Protein AF-A0A545UGB7-F1 (afdb_monomer_lite)

Organism: NCBI:txid2592383

Secondary structure (DSSP, 8-state):
-EEEEETTTTEEEEESSHHHHHHHHHHHTTPPPPTT--HHHHHHHHHTTSEEEEEHHHHHHHHHTSS-HHHHHHHHHHHHHHHHTT-

Sequence (87 aa):
MLFFYDTFDRSVEAFGTLEQAAKHILGKLGVSLELGMDPVKQAQKSLGKRGKVVGISGAFGIIAGCPDKEAQETALKFKEALERCRK

Radius of gyration: 14.83 Å; chains: 1; bounding box: 36×26×41 Å

pLDDT: mean 88.28, std 4.57, range [53.72, 93.12]

Structure (mmCIF, N/CA/C/O backbone):
data_AF-A0A545UGB7-F1
#
_entry.id   AF-A0A545UGB7-F1
#
loop_
_atom_site.group_PDB
_atom_site.id
_atom_site.type_symbol
_atom_site.label_atom_id
_atom_site.label_alt_id
_atom_site.label_comp_id
_atom_site.label_asym_id
_atom_site.label_entity_id
_atom_site.label_seq_id
_atom_site.pdbx_PDB_ins_code
_atom_site.Cartn_x
_atom_site.Cartn_y
_atom_site.Cartn_z
_atom_site.occupancy
_atom_site.B_iso_or_equiv
_atom_site.auth_seq_id
_atom_site.auth_comp_id
_atom_site.auth_asym_id
_atom_site.auth_atom_id
_atom_site.pdbx_PDB_model_num
ATOM 1 N N . MET A 1 1 ? 0.585 -8.377 5.307 1.00 84.94 1 MET A N 1
ATOM 2 C CA . MET A 1 1 ? -0.278 -7.733 4.298 1.00 84.94 1 MET A CA 1
ATOM 3 C C . MET A 1 1 ? 0.223 -6.328 4.031 1.00 84.94 1 MET A C 1
ATOM 5 O O . MET A 1 1 ? 0.540 -5.610 4.978 1.00 84.94 1 MET A O 1
ATOM 9 N N . LEU A 1 2 ? 0.337 -5.981 2.756 1.00 90.19 2 LEU A N 1
ATOM 10 C CA . LEU A 1 2 ? 0.823 -4.706 2.237 1.00 90.19 2 LEU A CA 1
ATOM 11 C C . LEU A 1 2 ? -0.237 -4.128 1.310 1.00 90.19 2 LEU A C 1
ATOM 13 O O . LEU A 1 2 ? -0.961 -4.883 0.670 1.00 90.19 2 LEU A O 1
ATOM 17 N N . PHE A 1 3 ? -0.299 -2.810 1.224 1.00 89.44 3 PHE A N 1
ATOM 18 C CA . PHE A 1 3 ? -1.243 -2.095 0.383 1.00 89.44 3 PHE A CA 1
ATOM 19 C C . PHE A 1 3 ? -0.469 -1.230 -0.596 1.00 89.44 3 PHE A C 1
ATOM 21 O O . PHE A 1 3 ? 0.364 -0.418 -0.190 1.00 89.44 3 PHE A O 1
ATOM 28 N N . PHE A 1 4 ? -0.736 -1.415 -1.879 1.00 90.88 4 PHE A N 1
ATOM 29 C CA . PHE A 1 4 ? -0.303 -0.508 -2.921 1.00 90.88 4 PHE A CA 1
ATOM 30 C C . PHE A 1 4 ? -1.415 0.505 -3.169 1.00 90.88 4 PHE A C 1
ATOM 32 O O . PHE A 1 4 ? -2.530 0.132 -3.523 1.00 90.88 4 PHE A O 1
ATOM 39 N N . TYR A 1 5 ? -1.101 1.778 -2.964 1.00 87.44 5 TYR A N 1
ATOM 40 C CA . TYR A 1 5 ? -1.970 2.891 -3.309 1.00 87.44 5 TYR A CA 1
ATOM 41 C C . TYR A 1 5 ? -1.453 3.552 -4.584 1.00 87.44 5 TYR A C 1
ATOM 43 O O . TYR A 1 5 ? -0.324 4.053 -4.595 1.00 87.44 5 TYR A O 1
ATOM 51 N N . ASP A 1 6 ? -2.276 3.551 -5.629 1.00 88.88 6 ASP A N 1
ATOM 52 C CA . ASP A 1 6 ? -2.022 4.231 -6.897 1.00 88.88 6 ASP A CA 1
ATOM 53 C C . ASP A 1 6 ? -2.836 5.531 -6.940 1.00 88.88 6 ASP A C 1
ATOM 55 O O . ASP A 1 6 ? -4.068 5.507 -6.967 1.00 88.88 6 ASP A O 1
ATOM 59 N N . THR A 1 7 ? -2.153 6.676 -6.918 1.00 85.44 7 THR A N 1
ATOM 60 C CA . THR A 1 7 ? -2.790 8.000 -6.943 1.00 85.44 7 THR A CA 1
ATOM 61 C C . THR A 1 7 ? -3.363 8.336 -8.312 1.00 85.44 7 THR A C 1
ATOM 63 O O . THR A 1 7 ? -4.307 9.121 -8.392 1.00 85.44 7 THR A O 1
ATOM 66 N N . PHE A 1 8 ? -2.807 7.756 -9.378 1.00 86.75 8 PHE A N 1
ATOM 67 C CA . PHE A 1 8 ? -3.235 8.021 -10.744 1.00 86.75 8 PHE A CA 1
ATOM 68 C C . PHE A 1 8 ? -4.537 7.279 -11.043 1.00 86.75 8 PHE A C 1
ATOM 70 O O . PHE A 1 8 ? -5.517 7.897 -11.454 1.00 86.75 8 PHE A O 1
ATOM 77 N N . ASP A 1 9 ? -4.578 5.983 -10.726 1.00 86.44 9 ASP A N 1
ATOM 78 C CA . ASP A 1 9 ? -5.768 5.146 -10.937 1.00 86.44 9 ASP A CA 1
ATOM 79 C C . ASP A 1 9 ? -6.790 5.251 -9.794 1.00 86.44 9 ASP A C 1
ATOM 81 O O . ASP A 1 9 ? -7.877 4.682 -9.876 1.00 86.44 9 ASP A O 1
ATOM 85 N N . ARG A 1 10 ? -6.447 5.967 -8.712 1.00 84.19 10 ARG A N 1
ATOM 86 C CA . ARG A 1 10 ? -7.242 6.075 -7.475 1.00 84.19 10 ARG A CA 1
ATOM 87 C C . ARG A 1 10 ? -7.638 4.704 -6.916 1.00 84.19 10 ARG A C 1
ATOM 89 O O . ARG A 1 10 ? -8.747 4.520 -6.418 1.00 84.19 10 ARG A O 1
ATOM 96 N N . SER A 1 11 ? -6.723 3.741 -6.995 1.00 86.06 11 SER A N 1
ATOM 97 C CA . SER A 1 11 ? -6.956 2.352 -6.600 1.00 86.06 11 SER A CA 1
ATOM 98 C C . SER A 1 11 ? -6.097 1.957 -5.401 1.00 86.06 11 SER A C 1
ATOM 100 O O . SER A 1 11 ? -4.958 2.409 -5.259 1.00 86.06 11 SER A O 1
ATOM 102 N N . VAL A 1 12 ? -6.621 1.056 -4.568 1.00 87.06 12 VAL A N 1
ATOM 103 C CA . VAL A 1 12 ? -5.864 0.395 -3.498 1.00 87.06 12 VAL A CA 1
ATOM 104 C C . VAL A 1 12 ? -5.913 -1.110 -3.720 1.00 87.06 12 VAL A C 1
ATOM 106 O O . VAL A 1 12 ? -6.989 -1.687 -3.838 1.00 87.06 12 VAL A O 1
ATOM 109 N N . GLU A 1 13 ? -4.745 -1.743 -3.756 1.00 91.19 13 GLU A N 1
ATOM 110 C CA . GLU A 1 13 ? -4.589 -3.177 -4.005 1.00 91.19 13 GLU A CA 1
ATOM 111 C C . GLU A 1 13 ? -3.788 -3.815 -2.862 1.00 91.19 13 GLU A C 1
ATOM 113 O O . GLU A 1 13 ? -2.814 -3.234 -2.376 1.00 91.19 13 GLU A O 1
ATOM 118 N N . ALA A 1 14 ? -4.199 -4.997 -2.396 1.00 90.31 14 ALA A N 1
ATOM 119 C CA . ALA A 1 14 ? -3.579 -5.674 -1.257 1.00 90.31 14 ALA A CA 1
ATOM 120 C C . ALA A 1 14 ? -2.709 -6.859 -1.701 1.00 90.31 14 ALA A C 1
ATOM 122 O O . ALA A 1 14 ? -3.112 -7.663 -2.536 1.00 90.31 14 ALA A O 1
ATOM 123 N N . PHE A 1 15 ? -1.534 -6.999 -1.085 1.00 93.12 15 PHE A N 1
ATOM 124 C CA . PHE A 1 15 ? -0.552 -8.040 -1.393 1.00 93.12 15 PHE A CA 1
ATOM 125 C C . PHE A 1 15 ? -0.054 -8.747 -0.130 1.00 93.12 15 PHE A C 1
ATOM 127 O O . PHE A 1 15 ? 0.044 -8.161 0.958 1.00 93.12 15 PHE A O 1
ATOM 134 N N . GLY A 1 16 ? 0.298 -10.026 -0.279 1.00 90.12 16 GLY A N 1
ATOM 135 C CA . GLY A 1 16 ? 0.860 -10.837 0.800 1.00 90.12 16 GLY A CA 1
ATOM 136 C C . GLY A 1 16 ? 2.300 -10.447 1.128 1.00 90.12 16 GLY A C 1
ATOM 137 O O . GLY A 1 16 ? 2.651 -10.334 2.304 1.00 90.12 16 GLY A O 1
ATOM 138 N N . THR A 1 17 ? 3.108 -10.178 0.098 1.00 90.75 17 THR A N 1
ATOM 139 C CA . THR A 1 17 ? 4.547 -9.896 0.218 1.00 90.75 17 THR A CA 1
ATOM 140 C C . THR A 1 17 ? 4.982 -8.673 -0.597 1.00 90.75 17 THR A C 1
ATOM 142 O O . THR A 1 17 ? 4.285 -8.238 -1.517 1.00 90.75 17 THR A O 1
ATO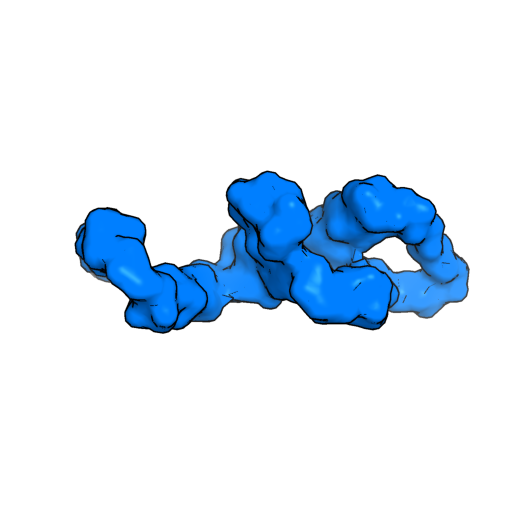M 145 N N . LEU A 1 18 ? 6.151 -8.109 -0.260 1.00 88.75 18 LEU A N 1
ATOM 146 C 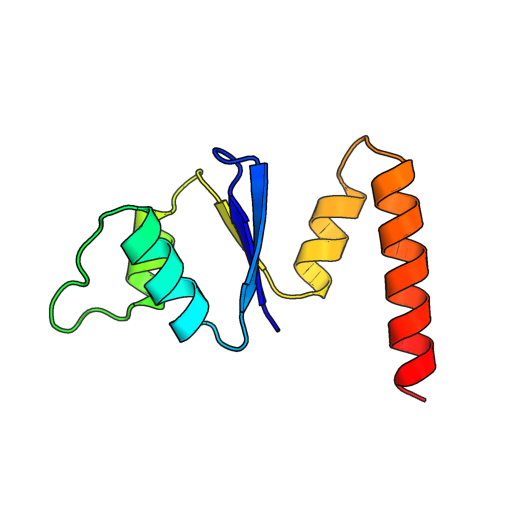CA . LEU A 1 18 ? 6.742 -6.992 -1.012 1.00 88.75 18 LEU A CA 1
ATOM 147 C C . LEU A 1 18 ? 7.069 -7.397 -2.450 1.00 88.75 18 LEU A C 1
ATOM 149 O O . LEU A 1 18 ? 6.882 -6.600 -3.360 1.00 88.75 18 LEU A O 1
ATOM 153 N N . GLU A 1 19 ? 7.514 -8.636 -2.657 1.00 90.88 19 GLU A N 1
ATOM 154 C CA . GLU A 1 19 ? 7.845 -9.161 -3.980 1.00 90.88 19 GLU A CA 1
ATOM 155 C C . GLU A 1 19 ? 6.610 -9.243 -4.889 1.00 90.88 19 GLU A C 1
ATOM 157 O O . GLU A 1 19 ? 6.671 -8.827 -6.044 1.00 90.88 19 GLU A O 1
ATOM 162 N N . GLN A 1 20 ? 5.472 -9.718 -4.365 1.00 91.44 20 GLN A N 1
ATOM 163 C CA . GLN A 1 20 ? 4.208 -9.744 -5.108 1.00 91.44 20 GLN A CA 1
ATOM 164 C C . GLN A 1 20 ? 3.757 -8.333 -5.495 1.00 91.44 20 GLN A C 1
ATOM 166 O O . GLN A 1 20 ? 3.444 -8.091 -6.659 1.00 91.44 20 GLN A O 1
ATOM 171 N N . ALA A 1 21 ? 3.783 -7.398 -4.539 1.00 91.88 21 ALA A N 1
ATOM 172 C CA . ALA A 1 21 ? 3.448 -6.001 -4.802 1.00 91.88 21 ALA A CA 1
ATOM 173 C C . ALA A 1 21 ? 4.382 -5.390 -5.860 1.00 91.88 21 ALA A C 1
ATOM 175 O O . ALA A 1 21 ? 3.923 -4.729 -6.784 1.00 91.88 21 ALA A O 1
ATOM 176 N N . ALA A 1 22 ? 5.688 -5.643 -5.761 1.00 91.50 22 ALA A N 1
ATOM 177 C CA . ALA A 1 22 ? 6.682 -5.114 -6.685 1.00 91.50 22 ALA A CA 1
ATOM 178 C C . ALA A 1 22 ? 6.500 -5.641 -8.115 1.00 91.50 22 ALA A C 1
ATOM 180 O O . ALA A 1 22 ? 6.498 -4.849 -9.055 1.00 91.50 22 ALA A O 1
ATOM 181 N N . LYS A 1 23 ? 6.291 -6.953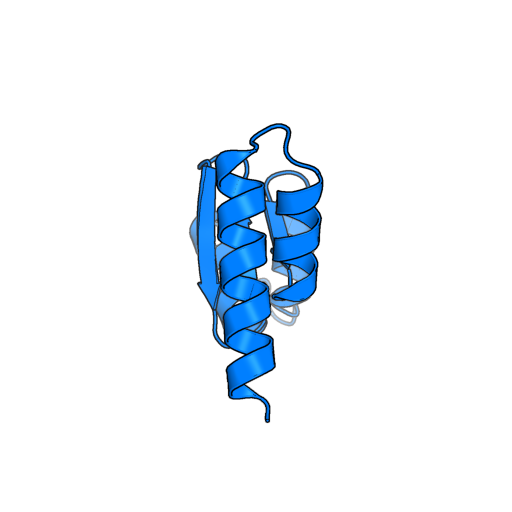 -8.288 1.00 92.12 23 LYS A N 1
ATOM 182 C CA . LYS A 1 23 ? 6.019 -7.555 -9.605 1.00 92.12 23 LYS A CA 1
ATOM 183 C C . LYS A 1 23 ? 4.745 -6.990 -10.227 1.00 92.12 23 LYS A C 1
ATOM 185 O O . LYS A 1 23 ? 4.747 -6.652 -11.408 1.00 92.12 23 LYS A O 1
ATOM 190 N N . HIS A 1 24 ? 3.688 -6.840 -9.427 1.00 92.19 24 HIS A N 1
ATOM 191 C CA . HIS A 1 24 ? 2.437 -6.236 -9.882 1.00 92.19 24 HIS A CA 1
ATOM 192 C C . HIS A 1 24 ? 2.629 -4.786 -10.326 1.00 92.19 24 HIS A C 1
ATOM 194 O O . HIS A 1 24 ? 2.215 -4.424 -11.421 1.00 92.19 24 HIS A O 1
ATOM 200 N N . ILE A 1 25 ? 3.317 -3.972 -9.520 1.00 92.12 25 ILE A N 1
ATOM 201 C CA . ILE A 1 25 ? 3.621 -2.571 -9.845 1.00 92.12 25 ILE A CA 1
ATOM 202 C C . ILE A 1 25 ? 4.417 -2.471 -11.146 1.00 92.12 25 ILE A C 1
ATOM 204 O O . ILE A 1 25 ? 4.051 -1.691 -12.017 1.00 92.12 25 ILE A O 1
ATOM 208 N N . LEU A 1 26 ? 5.480 -3.262 -11.305 1.00 92.62 26 LEU A N 1
ATOM 209 C CA . LEU A 1 26 ? 6.285 -3.258 -12.529 1.00 92.62 26 LEU A CA 1
ATOM 210 C C . LEU A 1 26 ? 5.448 -3.638 -13.757 1.00 92.62 26 LEU A C 1
ATOM 212 O O . LEU A 1 26 ? 5.498 -2.930 -14.762 1.00 92.62 26 LEU A O 1
ATOM 216 N N . GLY A 1 27 ? 4.614 -4.679 -13.647 1.00 91.88 27 GLY A N 1
ATOM 217 C CA . GLY A 1 27 ? 3.683 -5.074 -14.706 1.00 91.88 27 GLY A CA 1
ATOM 218 C C . GLY A 1 27 ? 2.679 -3.972 -15.049 1.00 91.88 27 GLY A C 1
ATOM 219 O O . GLY A 1 27 ? 2.490 -3.651 -16.220 1.00 91.88 27 GLY A O 1
ATOM 220 N N . LYS A 1 28 ? 2.101 -3.323 -14.033 1.00 90.19 28 LYS A N 1
ATOM 221 C CA . LYS A 1 28 ? 1.156 -2.210 -14.191 1.00 90.19 28 LYS A CA 1
ATOM 222 C C . LYS A 1 28 ? 1.795 -0.977 -14.837 1.00 90.19 28 LYS A C 1
ATOM 224 O O . LYS A 1 28 ? 1.148 -0.277 -15.609 1.00 90.19 28 LYS A O 1
ATOM 229 N N . LEU A 1 29 ? 3.069 -0.717 -14.543 1.00 89.62 29 LEU A N 1
ATOM 230 C CA . LEU A 1 29 ? 3.847 0.372 -15.137 1.00 89.62 29 LEU A CA 1
ATOM 231 C C . LEU A 1 29 ? 4.395 0.038 -16.535 1.00 89.62 29 LEU A C 1
ATOM 233 O O . LEU A 1 29 ? 4.990 0.911 -17.163 1.00 89.62 29 LEU A O 1
ATOM 237 N N . GLY A 1 30 ? 4.242 -1.202 -17.014 1.00 90.88 30 GLY A N 1
ATOM 238 C CA . GLY A 1 30 ? 4.858 -1.659 -18.263 1.00 90.88 30 GLY A CA 1
ATOM 239 C C . GLY A 1 30 ? 6.391 -1.697 -18.207 1.00 90.88 30 GLY A C 1
ATOM 240 O O . GLY A 1 30 ? 7.050 -1.629 -19.242 1.00 90.88 30 GLY A O 1
ATOM 241 N N . VAL A 1 31 ? 6.973 -1.775 -17.007 1.00 90.44 31 VAL A N 1
ATOM 242 C CA . VAL A 1 31 ? 8.425 -1.786 -16.797 1.00 90.44 31 VAL A CA 1
ATOM 243 C C . VAL A 1 31 ? 8.903 -3.228 -16.698 1.00 90.44 31 VAL A C 1
ATOM 245 O O . VAL A 1 31 ? 8.487 -3.977 -15.816 1.00 90.44 31 VAL A O 1
ATOM 248 N N . SER A 1 32 ? 9.819 -3.611 -17.585 1.00 89.19 32 SER A N 1
ATOM 249 C CA . SER A 1 32 ? 10.489 -4.911 -17.498 1.00 89.19 32 SER A CA 1
ATOM 250 C C . SER A 1 32 ? 11.518 -4.910 -16.369 1.00 89.19 32 SER A C 1
ATOM 252 O O . SER A 1 32 ? 12.274 -3.951 -16.211 1.00 89.19 32 SER A O 1
ATOM 254 N N . LEU A 1 33 ? 11.550 -5.989 -15.586 1.00 88.31 33 LEU A N 1
ATOM 255 C CA . LEU A 1 33 ? 12.548 -6.179 -14.536 1.00 88.31 33 LEU A CA 1
ATOM 256 C C . LEU A 1 33 ? 13.944 -6.319 -15.166 1.00 88.31 33 LEU A C 1
ATOM 258 O O . LEU A 1 33 ? 14.146 -7.171 -16.031 1.00 88.31 33 LEU A O 1
ATOM 262 N N . GLU A 1 34 ? 14.898 -5.495 -14.737 1.00 88.69 34 GLU A N 1
ATOM 263 C CA . GLU A 1 34 ? 16.282 -5.571 -15.210 1.00 88.69 34 GLU A CA 1
ATOM 264 C C . GLU A 1 34 ? 16.999 -6.789 -14.604 1.00 88.69 34 GLU A C 1
ATOM 266 O O . GLU A 1 34 ? 16.821 -7.124 -13.428 1.00 88.69 34 GLU A O 1
ATOM 271 N N . LEU A 1 35 ? 17.832 -7.464 -15.405 1.00 86.56 35 LEU A N 1
ATOM 272 C CA . LEU A 1 35 ? 18.581 -8.644 -14.965 1.00 86.56 35 LEU A CA 1
ATOM 273 C C . LEU A 1 35 ? 19.490 -8.304 -13.775 1.00 86.56 35 LEU A C 1
ATOM 275 O O . LEU A 1 35 ? 20.326 -7.408 -13.849 1.00 86.56 35 LEU A O 1
ATOM 279 N N . GLY A 1 36 ? 19.332 -9.051 -12.680 1.00 84.88 36 GLY A N 1
ATOM 280 C CA . GLY A 1 36 ? 20.109 -8.863 -11.451 1.00 84.88 36 GLY A CA 1
ATOM 281 C C . GLY A 1 36 ? 19.633 -7.714 -10.556 1.00 84.88 36 GLY A C 1
ATOM 282 O O . GLY A 1 36 ? 20.227 -7.497 -9.499 1.00 84.88 36 GLY A O 1
ATOM 283 N N . MET A 1 37 ? 18.566 -6.995 -10.926 1.00 87.56 37 MET A N 1
ATOM 284 C CA . MET A 1 37 ? 17.985 -5.956 -10.080 1.00 87.56 37 MET A CA 1
ATOM 285 C C . MET A 1 37 ? 16.934 -6.533 -9.127 1.00 87.56 37 MET A C 1
ATOM 287 O O . MET A 1 37 ? 16.118 -7.376 -9.494 1.00 87.56 37 MET A O 1
ATOM 291 N N . ASP A 1 38 ? 16.938 -6.046 -7.886 1.00 89.88 38 ASP A N 1
ATOM 292 C CA . ASP A 1 38 ? 15.894 -6.366 -6.916 1.00 89.88 38 ASP A CA 1
ATOM 293 C C . ASP A 1 38 ? 14.544 -5.751 -7.356 1.00 89.88 38 ASP A C 1
ATOM 295 O O . ASP A 1 38 ? 14.465 -4.526 -7.528 1.00 89.88 38 ASP A O 1
ATOM 299 N N . PRO A 1 39 ? 13.469 -6.554 -7.501 1.00 87.75 39 PRO A N 1
ATOM 300 C CA . PRO A 1 39 ? 12.170 -6.069 -7.960 1.00 87.75 39 PRO A CA 1
ATOM 301 C C . PRO A 1 39 ? 11.591 -4.953 -7.099 1.00 87.75 39 PRO A C 1
ATOM 303 O O . PRO A 1 39 ? 10.946 -4.050 -7.625 1.00 87.75 39 PRO A O 1
ATOM 306 N N . VAL A 1 40 ? 11.821 -4.985 -5.782 1.00 88.88 40 VAL A N 1
ATOM 307 C CA . VAL A 1 40 ? 11.277 -3.987 -4.854 1.00 88.88 40 VAL A CA 1
ATOM 308 C C . VAL A 1 40 ? 11.968 -2.644 -5.059 1.00 88.88 40 VAL A C 1
ATOM 310 O O . VAL A 1 40 ? 11.289 -1.622 -5.176 1.00 88.88 40 VAL A O 1
ATOM 313 N N . LYS A 1 41 ? 13.301 -2.632 -5.169 1.00 88.62 41 LYS A N 1
ATOM 314 C CA . LYS A 1 41 ? 14.072 -1.421 -5.481 1.00 88.62 41 LYS A CA 1
ATOM 315 C C . LYS A 1 41 ? 13.689 -0.840 -6.838 1.00 88.62 41 LYS A C 1
ATOM 317 O O . LYS A 1 41 ? 13.503 0.373 -6.943 1.00 88.62 41 LYS A O 1
ATOM 322 N N . GLN A 1 42 ? 13.541 -1.684 -7.859 1.00 90.56 42 GLN A N 1
ATOM 323 C CA . GLN A 1 42 ? 13.150 -1.213 -9.186 1.00 90.56 42 GLN A CA 1
ATOM 324 C C . GLN A 1 42 ? 11.730 -0.646 -9.173 1.00 90.56 42 GLN A C 1
ATOM 326 O O . GLN A 1 42 ? 11.522 0.475 -9.630 1.00 90.56 42 GLN A O 1
ATOM 331 N N . ALA A 1 43 ? 10.774 -1.359 -8.570 1.00 89.75 43 ALA A N 1
ATOM 332 C CA . ALA A 1 43 ? 9.403 -0.885 -8.426 1.00 89.75 43 ALA A CA 1
ATOM 333 C C . ALA A 1 43 ? 9.350 0.463 -7.698 1.00 89.75 43 ALA A C 1
ATOM 335 O O . ALA A 1 43 ? 8.686 1.374 -8.174 1.00 89.75 43 ALA A O 1
ATOM 336 N N . GLN A 1 44 ? 10.089 0.642 -6.597 1.00 87.56 44 GLN A N 1
ATOM 337 C CA . GLN A 1 44 ? 10.152 1.923 -5.881 1.00 87.56 44 GLN A CA 1
ATOM 338 C C . GLN A 1 44 ? 10.705 3.059 -6.751 1.00 87.56 44 GLN A C 1
ATOM 340 O O . GLN A 1 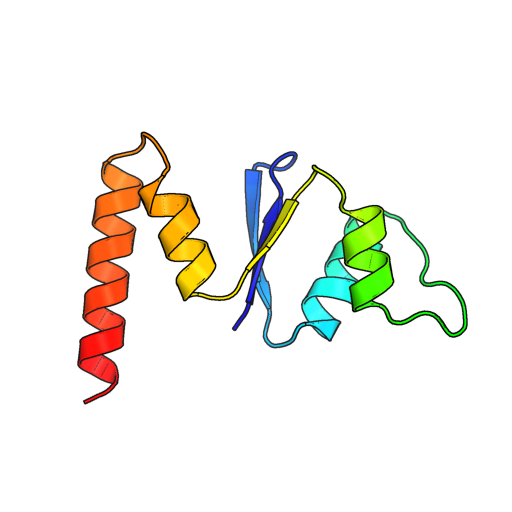44 ? 10.151 4.159 -6.745 1.00 87.56 44 GLN A O 1
ATOM 345 N N . LYS A 1 45 ? 11.768 2.794 -7.521 1.00 88.50 45 LYS A N 1
ATOM 346 C CA . LYS A 1 45 ? 12.368 3.774 -8.435 1.00 88.50 45 LYS A CA 1
ATOM 347 C C . LYS A 1 45 ? 11.403 4.163 -9.560 1.00 88.50 45 LYS A C 1
ATOM 349 O O . LYS A 1 45 ? 11.267 5.347 -9.852 1.00 88.50 45 LYS A O 1
ATOM 354 N N . SER A 1 46 ? 10.726 3.185 -10.161 1.00 89.44 46 SER A N 1
ATOM 355 C CA . SER A 1 46 ? 9.777 3.390 -11.261 1.00 89.44 46 SER A CA 1
ATOM 356 C C . SER A 1 46 ? 8.456 4.011 -10.807 1.00 89.44 46 SER A C 1
ATOM 358 O O . SER A 1 46 ? 7.841 4.761 -11.560 1.00 89.44 46 SER A O 1
ATOM 360 N N . LEU A 1 47 ? 8.018 3.725 -9.579 1.00 88.50 47 LEU A N 1
ATOM 361 C CA . LEU A 1 47 ? 6.752 4.214 -9.040 1.00 88.50 47 LEU A CA 1
ATOM 362 C C . LEU A 1 47 ? 6.780 5.726 -8.779 1.00 88.50 47 LEU A C 1
ATOM 364 O O . LEU A 1 47 ? 5.777 6.406 -9.002 1.00 88.50 47 LEU A O 1
ATOM 368 N N . GLY A 1 48 ? 7.919 6.269 -8.338 1.00 85.12 48 GLY A N 1
ATOM 369 C CA . GLY A 1 48 ? 8.108 7.709 -8.151 1.00 85.12 48 GLY A CA 1
ATOM 370 C C . GLY A 1 48 ? 6.988 8.356 -7.322 1.00 85.12 48 GLY A C 1
ATOM 371 O O . GLY A 1 48 ? 6.793 8.018 -6.158 1.00 85.12 48 GLY A O 1
ATOM 372 N N . LYS A 1 49 ? 6.249 9.299 -7.928 1.00 83.06 49 LYS A N 1
ATOM 373 C CA . LYS A 1 49 ? 5.104 9.998 -7.303 1.00 83.06 49 LYS A CA 1
ATOM 374 C C . LYS A 1 49 ? 3.736 9.353 -7.586 1.00 83.06 49 LYS A C 1
ATOM 376 O O . LYS A 1 49 ? 2.738 9.825 -7.045 1.00 83.06 49 LYS A O 1
ATOM 381 N N . ARG A 1 50 ? 3.666 8.307 -8.420 1.00 88.00 50 ARG A N 1
ATOM 382 C CA . ARG A 1 50 ? 2.397 7.659 -8.808 1.00 88.00 50 ARG A CA 1
ATOM 383 C C . ARG A 1 50 ? 1.752 6.906 -7.655 1.00 88.00 50 ARG A C 1
ATOM 385 O O . ARG A 1 50 ? 0.547 6.717 -7.637 1.00 88.00 50 ARG A O 1
ATOM 392 N N . GLY A 1 51 ? 2.524 6.455 -6.682 1.00 87.88 51 GLY A N 1
ATOM 393 C CA . GLY A 1 51 ? 1.941 5.672 -5.614 1.00 87.88 51 GLY A CA 1
ATOM 394 C C . GLY A 1 51 ? 2.922 5.318 -4.528 1.00 87.88 51 GLY A C 1
ATOM 395 O O . GLY A 1 51 ? 4.082 5.731 -4.539 1.00 87.88 51 GLY A O 1
ATOM 396 N N . LYS A 1 52 ? 2.439 4.527 -3.576 1.00 88.38 52 LYS A N 1
ATOM 397 C CA . LYS A 1 52 ? 3.256 4.035 -2.474 1.00 88.38 52 LYS A CA 1
ATOM 398 C C . LYS A 1 52 ? 2.797 2.652 -2.046 1.00 88.38 52 LYS A C 1
ATOM 400 O O . LYS A 1 52 ? 1.603 2.372 -2.005 1.00 88.38 52 LYS A O 1
ATOM 405 N N . VAL A 1 53 ? 3.758 1.814 -1.671 1.00 89.44 53 VAL A N 1
ATOM 406 C CA . VAL A 1 53 ? 3.489 0.576 -0.938 1.00 89.44 53 VAL A CA 1
ATOM 407 C C . VAL A 1 53 ? 3.617 0.866 0.551 1.00 89.44 53 VAL A C 1
ATOM 409 O O . VAL A 1 53 ? 4.646 1.371 1.004 1.00 89.44 53 VAL A O 1
ATOM 412 N N . VAL A 1 54 ? 2.572 0.567 1.314 1.00 89.38 54 VAL A N 1
ATOM 413 C CA . VAL A 1 54 ? 2.522 0.782 2.762 1.00 89.38 54 VAL A CA 1
ATOM 414 C C . VAL A 1 54 ? 2.041 -0.471 3.484 1.00 89.38 54 VAL A C 1
ATOM 416 O O . VAL A 1 54 ? 1.236 -1.244 2.972 1.00 89.38 54 VAL A O 1
ATOM 419 N N . GLY A 1 55 ? 2.525 -0.681 4.706 1.00 90.00 55 GLY A N 1
ATOM 420 C CA . GLY A 1 55 ? 1.898 -1.632 5.624 1.00 90.00 55 GLY A CA 1
ATOM 421 C C . GLY A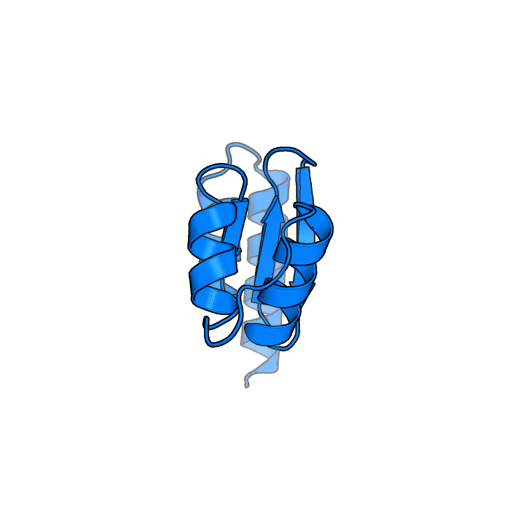 1 55 ? 0.573 -1.090 6.165 1.00 90.00 55 GLY A C 1
ATOM 422 O O . GLY A 1 55 ? 0.247 0.082 5.980 1.00 90.00 55 GLY A O 1
ATOM 423 N N . ILE A 1 56 ? -0.159 -1.926 6.901 1.00 86.94 56 ILE A N 1
ATOM 424 C CA . ILE A 1 56 ? -1.474 -1.572 7.457 1.00 86.94 56 ILE A CA 1
ATOM 425 C C . ILE A 1 56 ? -1.457 -0.290 8.309 1.00 86.94 56 ILE A C 1
ATOM 427 O O . ILE A 1 56 ? -2.308 0.576 8.136 1.00 86.94 56 ILE A O 1
ATOM 431 N N . SER A 1 57 ? -0.437 -0.101 9.153 1.00 86.56 57 SER A N 1
ATOM 432 C CA . SER A 1 57 ? -0.286 1.123 9.953 1.00 86.56 57 SER A CA 1
ATOM 433 C C . SER A 1 57 ? -0.065 2.364 9.084 1.00 86.56 57 SER A C 1
ATOM 435 O O . SER A 1 57 ? -0.582 3.434 9.388 1.00 86.56 57 SER A O 1
ATOM 437 N N . GLY A 1 58 ? 0.678 2.221 7.982 1.00 87.62 58 GLY A N 1
ATOM 438 C CA . GLY A 1 58 ? 0.894 3.307 7.027 1.00 87.62 58 GLY A CA 1
ATOM 439 C C . GLY A 1 58 ? -0.373 3.653 6.245 1.00 87.62 58 GLY A C 1
ATOM 440 O O . GLY A 1 58 ? -0.629 4.830 6.013 1.00 87.62 58 GLY A O 1
ATOM 441 N N . ALA A 1 59 ? -1.190 2.652 5.901 1.00 87.50 59 ALA A N 1
ATOM 442 C CA . ALA A 1 59 ? -2.490 2.862 5.268 1.00 87.50 59 ALA A CA 1
ATOM 443 C C . ALA A 1 59 ? -3.432 3.668 6.178 1.00 87.50 59 ALA A C 1
ATOM 445 O O . ALA A 1 59 ? -3.997 4.666 5.737 1.00 87.50 59 ALA A O 1
ATOM 446 N N . PHE A 1 60 ? -3.518 3.318 7.467 1.00 90.00 60 PHE A N 1
ATOM 447 C CA . PHE A 1 60 ? -4.276 4.109 8.443 1.00 90.00 60 PHE A CA 1
ATOM 448 C C . PHE A 1 60 ? -3.757 5.544 8.573 1.00 90.00 60 PHE A C 1
ATOM 450 O O . PHE A 1 60 ? -4.557 6.473 8.633 1.00 90.00 60 PHE A O 1
ATOM 457 N N . GLY A 1 61 ? -2.434 5.741 8.573 1.00 86.56 61 GLY A N 1
ATOM 458 C CA . GLY A 1 61 ? -1.836 7.078 8.607 1.00 86.56 61 GLY A CA 1
ATOM 459 C C . GLY A 1 61 ? -2.211 7.942 7.398 1.00 86.56 61 GLY A C 1
ATOM 460 O O . GLY A 1 61 ? -2.482 9.127 7.560 1.00 86.56 61 GLY A O 1
ATOM 461 N N . ILE A 1 62 ? -2.279 7.353 6.198 1.00 85.88 62 ILE A N 1
ATOM 462 C CA . ILE A 1 62 ? -2.733 8.060 4.989 1.00 85.88 62 ILE A CA 1
ATOM 463 C C . ILE A 1 62 ? -4.202 8.473 5.124 1.00 85.88 62 ILE A C 1
ATOM 465 O O . ILE A 1 62 ? -4.535 9.624 4.854 1.00 85.88 62 ILE A O 1
ATOM 469 N N . ILE A 1 63 ? -5.069 7.561 5.573 1.00 87.69 63 ILE A N 1
ATOM 470 C CA . ILE A 1 63 ? -6.504 7.843 5.716 1.00 87.69 63 ILE A CA 1
ATOM 471 C C . ILE A 1 63 ? -6.745 8.920 6.782 1.00 87.69 63 ILE A C 1
ATOM 473 O O . ILE A 1 63 ? -7.541 9.827 6.562 1.00 87.69 63 ILE A O 1
ATOM 477 N N . ALA A 1 64 ? -6.011 8.884 7.896 1.00 87.25 64 ALA A N 1
ATOM 478 C CA . ALA A 1 64 ? -6.111 9.888 8.954 1.00 87.25 64 ALA A CA 1
ATOM 479 C C . ALA A 1 64 ? -5.749 11.312 8.485 1.00 87.25 64 ALA A C 1
ATOM 481 O O . ALA A 1 64 ? -6.246 12.284 9.044 1.00 87.25 64 ALA A O 1
ATOM 482 N N . GLY A 1 65 ? -4.898 11.446 7.461 1.00 84.50 65 GLY A N 1
ATOM 483 C CA . GLY A 1 65 ? -4.556 12.733 6.846 1.00 84.50 65 GLY A CA 1
ATOM 484 C C . GLY A 1 65 ? -5.496 13.174 5.716 1.00 84.50 65 GLY A C 1
ATOM 485 O O . GLY A 1 65 ? -5.330 14.272 5.189 1.00 84.50 65 GLY A O 1
ATOM 486 N N . CYS A 1 66 ? -6.454 12.336 5.311 1.00 84.31 66 CYS A N 1
ATOM 487 C CA . CYS A 1 66 ? -7.429 12.652 4.266 1.00 84.31 66 CYS A CA 1
ATOM 488 C C . CYS A 1 66 ? -8.526 13.580 4.816 1.00 84.31 66 CYS A C 1
ATOM 490 O O . CYS A 1 66 ? -8.959 13.357 5.938 1.00 84.31 66 CYS A O 1
ATOM 492 N N . PRO A 1 67 ? -9.049 14.573 4.072 1.00 87.75 67 PRO A N 1
ATOM 493 C CA . PRO A 1 67 ? -10.172 15.402 4.538 1.00 87.75 67 PRO A CA 1
ATOM 494 C C . PRO A 1 67 ? -11.519 14.657 4.638 1.00 87.75 67 PRO A C 1
ATOM 496 O O . PRO A 1 67 ? -12.494 15.218 5.138 1.00 87.75 67 PRO A O 1
ATOM 499 N N . ASP A 1 68 ? -11.594 13.416 4.155 1.00 89.88 68 ASP A N 1
ATOM 500 C CA . ASP A 1 68 ? -12.803 12.593 4.164 1.00 89.88 68 ASP A CA 1
ATOM 501 C C . ASP A 1 68 ? -13.062 11.975 5.551 1.00 89.88 68 ASP A C 1
ATOM 503 O O . ASP A 1 68 ? -12.388 11.031 5.972 1.00 89.88 68 ASP A O 1
ATOM 507 N N . LYS A 1 69 ? -14.063 12.510 6.258 1.00 91.19 69 LYS A N 1
ATOM 508 C CA . LYS A 1 69 ? -14.448 12.056 7.603 1.00 91.19 69 LYS A CA 1
ATOM 509 C C . LYS A 1 69 ? -15.018 10.639 7.619 1.00 91.19 69 LYS A C 1
ATOM 511 O O . LYS A 1 69 ? -14.755 9.898 8.562 1.00 91.19 69 LYS A O 1
ATOM 516 N N . GLU A 1 70 ? -15.769 10.244 6.596 1.00 91.56 70 GLU A N 1
ATOM 517 C CA . GLU A 1 70 ? -16.388 8.917 6.553 1.00 91.56 70 GLU A CA 1
ATOM 518 C C . GLU A 1 70 ? -15.316 7.834 6.375 1.00 91.56 70 GLU A C 1
ATOM 520 O O . GLU A 1 70 ? -15.328 6.804 7.061 1.00 91.56 70 GLU A O 1
ATOM 525 N N . ALA A 1 71 ? -14.321 8.109 5.528 1.00 86.25 71 ALA A N 1
ATOM 526 C CA . ALA A 1 71 ? -13.151 7.253 5.379 1.00 86.25 71 ALA A CA 1
ATOM 527 C C . ALA A 1 71 ? -12.357 7.137 6.693 1.00 86.25 71 ALA A C 1
ATOM 529 O O . ALA A 1 71 ? -11.969 6.030 7.080 1.00 86.25 71 ALA A O 1
ATOM 530 N N . GLN A 1 72 ? -12.149 8.250 7.407 1.00 89.94 72 GLN A N 1
ATOM 531 C CA . GLN A 1 72 ? -11.482 8.254 8.714 1.00 89.94 72 GLN A CA 1
ATOM 532 C C . GLN A 1 72 ? -12.227 7.410 9.758 1.00 89.94 72 GLN A C 1
ATOM 534 O O . GLN A 1 72 ? -11.612 6.571 10.420 1.00 89.94 72 GLN A O 1
ATOM 539 N N . GLU A 1 73 ? -13.541 7.592 9.897 1.00 92.38 73 GLU A N 1
ATOM 540 C CA . GLU A 1 73 ? -14.361 6.844 10.857 1.00 92.38 73 GLU A CA 1
ATOM 541 C C . GLU A 1 73 ? -14.396 5.346 10.541 1.00 92.38 73 GLU A C 1
ATOM 543 O O . GLU A 1 73 ? -14.279 4.507 11.438 1.00 92.38 73 GLU A O 1
ATOM 548 N N . THR A 1 74 ? -14.520 4.994 9.261 1.00 89.50 74 THR A N 1
ATOM 549 C CA . THR A 1 74 ? -14.497 3.599 8.805 1.00 89.50 74 THR A CA 1
ATOM 550 C C . THR A 1 74 ? -13.154 2.944 9.119 1.00 89.50 74 THR A C 1
ATOM 552 O O . THR A 1 74 ? -13.102 1.835 9.659 1.00 89.50 74 THR A O 1
ATOM 555 N N . ALA A 1 75 ? -12.057 3.649 8.845 1.00 89.69 75 ALA A N 1
ATOM 556 C CA . ALA A 1 75 ? -10.714 3.189 9.162 1.00 89.69 75 ALA A CA 1
ATOM 557 C C . ALA A 1 75 ? -10.502 3.006 10.674 1.00 89.69 75 ALA A C 1
ATOM 559 O O . ALA A 1 75 ? -9.905 2.011 11.092 1.00 89.69 75 ALA A O 1
ATOM 560 N N . LEU A 1 76 ? -11.035 3.907 11.504 1.00 90.38 76 LEU A N 1
ATOM 561 C CA . LEU A 1 76 ? -10.975 3.784 12.960 1.00 90.38 76 LEU A CA 1
ATOM 562 C C . LEU A 1 76 ? -11.723 2.538 13.457 1.00 90.38 76 LEU A C 1
ATOM 564 O O . LEU A 1 76 ? -11.134 1.721 14.165 1.00 90.38 76 LEU A O 1
ATOM 568 N N . LYS A 1 77 ? -12.975 2.337 13.020 1.00 92.75 77 LYS A N 1
ATOM 569 C CA . LYS A 1 77 ? -13.778 1.149 13.371 1.00 92.75 77 LYS A CA 1
ATOM 570 C C . LYS A 1 77 ? -13.067 -0.148 12.983 1.00 92.75 77 LYS A C 1
ATOM 572 O O . LYS A 1 77 ? -13.043 -1.106 13.757 1.00 92.75 77 LYS A O 1
ATOM 577 N N . PHE A 1 78 ? -12.453 -0.179 11.799 1.00 89.12 78 PHE A N 1
ATOM 578 C CA . PHE A 1 78 ? -11.683 -1.334 11.343 1.00 89.12 78 PHE A CA 1
ATOM 579 C C . PHE A 1 78 ? -10.438 -1.582 12.210 1.00 89.12 78 PHE A C 1
ATOM 581 O O . PHE A 1 78 ? -10.173 -2.721 12.597 1.00 89.12 78 PHE A O 1
ATOM 588 N N . LYS A 1 79 ? -9.697 -0.527 12.576 1.00 88.50 79 LYS A N 1
ATOM 589 C CA . LYS A 1 79 ? -8.538 -0.628 13.475 1.00 88.50 79 LYS A CA 1
ATOM 590 C C . LYS A 1 79 ? -8.924 -1.215 14.839 1.00 88.50 79 LYS A C 1
ATOM 592 O O . LYS A 1 79 ? -8.271 -2.148 15.301 1.00 88.50 79 LYS A O 1
ATOM 597 N N . GLU A 1 80 ? -10.005 -0.729 15.445 1.00 91.19 80 GLU A N 1
ATOM 598 C CA . GLU A 1 80 ? -10.514 -1.244 16.725 1.00 91.19 80 GLU A CA 1
ATOM 599 C C . GLU A 1 80 ? -10.944 -2.715 16.648 1.00 91.19 80 GLU A C 1
ATOM 601 O O . GLU A 1 80 ? -10.782 -3.467 17.611 1.00 91.19 80 GLU A O 1
ATOM 606 N N . ALA A 1 81 ? -11.522 -3.143 15.522 1.00 90.62 81 ALA A N 1
ATOM 607 C CA . ALA A 1 81 ? -11.890 -4.541 15.312 1.00 90.62 81 ALA A CA 1
ATOM 608 C C . ALA A 1 81 ? -10.645 -5.444 15.280 1.00 90.62 81 ALA A C 1
ATOM 610 O O . ALA A 1 81 ? -10.612 -6.473 15.953 1.00 90.62 81 ALA A O 1
ATOM 611 N N . LEU A 1 82 ? -9.586 -5.026 14.577 1.00 86.44 82 LEU A N 1
ATOM 612 C CA . LEU A 1 82 ? -8.319 -5.763 14.533 1.00 86.44 82 LEU A CA 1
ATOM 613 C C . LEU A 1 82 ? -7.648 -5.870 15.908 1.00 86.44 82 LEU A C 1
ATOM 615 O O . LEU A 1 82 ? -7.091 -6.916 16.236 1.00 86.44 82 LEU A O 1
ATOM 619 N N . GLU A 1 83 ? -7.687 -4.806 16.711 1.00 87.56 83 GLU A N 1
ATOM 620 C CA . GLU A 1 83 ? -7.146 -4.817 18.076 1.00 87.56 83 GLU A CA 1
ATOM 621 C C . GLU A 1 83 ? -7.929 -5.758 18.998 1.00 87.56 83 GLU A C 1
ATOM 623 O O . GLU A 1 83 ? -7.326 -6.455 19.815 1.00 87.56 83 GLU A O 1
ATOM 628 N N . ARG A 1 84 ? -9.255 -5.845 18.830 1.00 90.81 84 ARG A N 1
ATOM 629 C CA . ARG A 1 84 ? -10.097 -6.809 19.551 1.00 90.81 84 ARG A CA 1
ATOM 630 C C . ARG A 1 84 ? -9.776 -8.257 19.189 1.00 90.81 84 ARG A C 1
ATOM 632 O O . ARG A 1 84 ? -9.711 -9.082 20.088 1.00 90.81 84 ARG A O 1
ATOM 639 N N . CYS A 1 85 ? -9.523 -8.557 17.916 1.00 85.12 85 CYS A N 1
ATOM 640 C CA . CYS A 1 85 ? -9.166 -9.906 17.458 1.00 85.12 85 CYS A CA 1
ATOM 641 C C . CYS A 1 85 ? -7.747 -10.361 17.845 1.00 85.12 85 CYS A C 1
ATOM 643 O O . CYS A 1 85 ? -7.396 -11.511 17.601 1.00 85.12 85 CYS A O 1
ATOM 645 N N . ARG A 1 86 ? -6.904 -9.463 18.370 1.00 75.88 86 ARG A N 1
ATOM 646 C CA . ARG A 1 86 ? -5.533 -9.775 18.812 1.00 75.88 86 ARG A CA 1
ATOM 647 C C . ARG A 1 86 ? -5.437 -10.198 20.282 1.00 75.88 86 ARG A C 1
ATOM 649 O O . ARG A 1 86 ? -4.345 -10.574 20.702 1.00 75.88 86 ARG A O 1
ATOM 656 N N . LYS A 1 87 ? -6.525 -10.082 21.043 1.00 53.72 87 LYS A N 1
ATOM 657 C CA . LYS A 1 87 ? -6.654 -10.605 22.409 1.00 53.72 87 LYS A CA 1
ATOM 658 C C . LYS A 1 87 ? -7.232 -12.011 22.370 1.00 53.72 87 LYS A C 1
ATOM 660 O O . LYS A 1 87 ?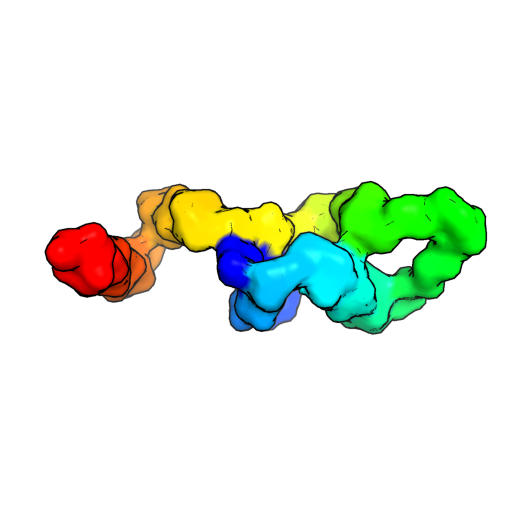 -6.829 -12.799 23.247 1.00 53.72 87 LYS A O 1
#

Foldseek 3Di:
DKWKQFPVVRDIDDDPDLQVVLVVLCVVLVHDDDPPDDSNVVSPVSCPPRIDIGDLVVVLVVQCPDPDPVSNVVSVVVVVVVVVVVD